Protein AF-A0A174FYQ7-F1 (afdb_monomer_lite)

Sequence (158 aa):
MSTAFKSSLTILFEAPFWIGLYERTDGGKYEVCKITFGSEPKDYEVYEFLLKNWHKLKFSPPIQAEVSIERKLNPKRMQREIQSQLQDKGVGTKAQQALKLQHEQCKLERKAKSQTHRRRADNTQGKFTCDYRFFFISIYDESLPRPMGKEKNRSWAG

InterPro domains:
  IPR016787 Uncharacterised conserved protein UCP021328 [PF11208] (9-124)

Radius of gyration: 43.64 Å; chains: 1; bounding box: 122×46×66 Å

Secondary structure (DSSP, 8-state):
-----EEEEEEEEETTEEEEEEEEEETTEEEEEEEEEES---HHHHHHHHHHHGGG--PPP-EE----------HHHHHHHHHHHHS---THHHHHHHHHHHHHHHHHHHHHHHHHHHHHHHHHHTTSSSSTTTSSSSS--S----------------

Structure (mmCIF, N/CA/C/O backbone):
data_AF-A0A174FYQ7-F1
#
_entry.id   AF-A0A174FYQ7-F1
#
loop_
_atom_site.group_PDB
_atom_site.id
_atom_site.type_symbol
_atom_site.label_atom_id
_atom_site.label_alt_id
_atom_site.label_comp_id
_atom_site.label_asym_id
_atom_site.label_entity_id
_atom_site.label_seq_id
_atom_site.pdbx_PDB_ins_code
_atom_site.Cartn_x
_atom_site.Cartn_y
_atom_site.Cartn_z
_atom_site.occupancy
_atom_site.B_iso_or_equiv
_atom_site.auth_seq_id
_atom_site.auth_comp_id
_atom_site.auth_asym_id
_atom_site.auth_atom_id
_atom_site.pdbx_PDB_model_num
ATOM 1 N N . MET A 1 1 ? 8.520 9.540 24.056 1.00 47.56 1 MET A N 1
ATOM 2 C CA . MET A 1 1 ? 8.519 9.319 22.595 1.00 47.56 1 MET A CA 1
ATOM 3 C C . MET A 1 1 ? 7.106 8.939 22.196 1.00 47.56 1 MET A C 1
ATOM 5 O O . MET A 1 1 ? 6.660 7.870 22.582 1.00 47.56 1 MET A O 1
ATOM 9 N N . SER A 1 2 ? 6.364 9.831 21.539 1.00 52.12 2 SER A N 1
ATOM 10 C CA . SER A 1 2 ? 5.016 9.526 21.052 1.00 52.12 2 SER A CA 1
ATOM 11 C C . SER A 1 2 ? 5.129 8.571 19.866 1.00 52.12 2 SER A C 1
ATOM 13 O O . SER A 1 2 ? 5.482 8.983 18.762 1.00 52.12 2 SER A O 1
ATOM 15 N N . THR A 1 3 ? 4.890 7.286 20.096 1.00 66.81 3 THR A N 1
ATOM 16 C CA . THR A 1 3 ? 4.728 6.307 19.022 1.00 66.81 3 THR A CA 1
ATOM 17 C C . THR A 1 3 ? 3.437 6.642 18.282 1.00 66.81 3 THR A C 1
ATOM 19 O O . THR A 1 3 ? 2.349 6.465 18.822 1.00 66.81 3 THR A O 1
ATOM 22 N N . ALA A 1 4 ? 3.551 7.212 17.083 1.00 78.19 4 ALA A N 1
ATOM 23 C CA . ALA A 1 4 ? 2.391 7.545 16.268 1.00 78.19 4 ALA A CA 1
ATOM 24 C C . ALA A 1 4 ? 1.739 6.255 15.751 1.00 78.19 4 ALA A C 1
ATOM 26 O O . ALA A 1 4 ? 2.406 5.437 15.118 1.00 78.19 4 ALA A O 1
ATOM 27 N N . PHE A 1 5 ? 0.444 6.089 16.016 1.00 83.94 5 PHE A N 1
ATOM 28 C CA . PHE A 1 5 ? -0.360 5.024 15.425 1.00 83.94 5 PHE A CA 1
ATOM 29 C C . PHE A 1 5 ? -0.563 5.313 13.933 1.00 83.94 5 PHE A C 1
ATOM 31 O O . PHE A 1 5 ? -1.019 6.400 13.567 1.00 83.94 5 PHE A O 1
ATOM 38 N N . LYS A 1 6 ? -0.233 4.351 13.068 1.00 88.44 6 LYS A N 1
ATOM 39 C CA . LYS A 1 6 ? -0.469 4.434 11.619 1.00 88.44 6 LYS A CA 1
ATOM 40 C C . LYS A 1 6 ? -1.341 3.261 11.193 1.00 88.44 6 LYS A C 1
ATOM 42 O O . LYS A 1 6 ? -1.067 2.130 11.576 1.00 88.44 6 LYS A O 1
ATOM 47 N N . SER A 1 7 ? -2.360 3.524 10.381 1.00 89.56 7 SER A N 1
ATOM 48 C CA . SER A 1 7 ? -3.149 2.482 9.720 1.00 89.56 7 SER A CA 1
ATOM 49 C C . SER A 1 7 ? -3.410 2.857 8.265 1.00 89.56 7 SER A C 1
ATOM 51 O O . SER A 1 7 ? -3.626 4.031 7.958 1.00 89.56 7 SER A O 1
ATOM 53 N N . SER A 1 8 ? -3.345 1.875 7.372 1.00 91.19 8 SER A N 1
ATOM 54 C CA . SER A 1 8 ? -3.638 2.025 5.946 1.00 91.19 8 SER A CA 1
ATOM 55 C C . SER A 1 8 ? -4.347 0.783 5.422 1.00 91.19 8 SER A C 1
ATOM 57 O O . SER A 1 8 ? -4.019 -0.337 5.800 1.00 91.19 8 SER A O 1
ATOM 59 N N . LEU A 1 9 ? -5.327 0.987 4.543 1.00 91.12 9 LEU A N 1
ATOM 60 C CA . LEU A 1 9 ? -5.960 -0.078 3.775 1.00 91.12 9 LEU A CA 1
ATOM 61 C C . LEU A 1 9 ? -5.636 0.140 2.303 1.00 91.12 9 LEU A C 1
ATOM 63 O O . LEU A 1 9 ? -5.995 1.172 1.740 1.00 91.12 9 LEU A O 1
ATOM 67 N N . THR A 1 10 ? -4.997 -0.844 1.687 1.00 91.81 10 THR A N 1
ATOM 68 C CA . THR A 1 10 ? -4.668 -0.828 0.264 1.00 91.81 10 THR A CA 1
ATOM 69 C C . THR A 1 10 ? -5.510 -1.874 -0.444 1.00 91.81 10 THR A C 1
ATOM 71 O O . THR A 1 10 ? -5.458 -3.050 -0.091 1.00 91.81 10 THR A O 1
ATOM 74 N N . ILE A 1 11 ? -6.282 -1.459 -1.446 1.00 91.12 11 ILE A N 1
ATOM 75 C CA . ILE A 1 11 ? -7.041 -2.381 -2.296 1.00 91.12 11 ILE A CA 1
ATOM 76 C C . ILE A 1 11 ? -6.246 -2.636 -3.565 1.00 91.12 11 ILE A C 1
ATOM 78 O O . ILE A 1 11 ? -5.823 -1.702 -4.245 1.00 91.12 11 ILE A O 1
ATOM 82 N N . LEU A 1 12 ? -6.013 -3.911 -3.853 1.00 91.94 12 LEU A N 1
ATOM 83 C CA . LEU A 1 12 ? -5.215 -4.346 -4.984 1.00 91.94 12 LEU A CA 1
ATOM 84 C C . LEU A 1 12 ? -5.836 -5.576 -5.647 1.00 91.94 12 LEU A C 1
ATOM 86 O O . LEU A 1 12 ? -6.504 -6.391 -5.008 1.00 91.94 12 LEU A O 1
ATOM 90 N N . PHE A 1 13 ? -5.641 -5.683 -6.956 1.00 91.12 13 PHE A N 1
ATOM 91 C CA . PHE A 1 13 ? -6.154 -6.791 -7.749 1.00 91.12 13 PHE A CA 1
ATOM 92 C C . PHE A 1 13 ? -5.095 -7.894 -7.841 1.00 91.12 13 PHE A C 1
ATOM 94 O O . PHE A 1 13 ? -4.021 -7.685 -8.404 1.00 91.12 13 PHE A O 1
ATOM 101 N N . GLU A 1 14 ? -5.398 -9.068 -7.287 1.00 88.88 14 GLU A N 1
ATOM 102 C CA . GLU A 1 14 ? -4.565 -10.270 -7.344 1.00 88.88 14 GLU A CA 1
ATOM 103 C C . GLU A 1 14 ? -5.375 -11.369 -8.045 1.00 88.88 14 GLU A C 1
ATOM 105 O O . GLU A 1 14 ? -6.238 -12.005 -7.439 1.00 88.88 14 GLU A O 1
ATOM 110 N N . ALA A 1 15 ? -5.139 -11.559 -9.348 1.00 87.00 15 ALA A N 1
ATOM 111 C CA . ALA A 1 15 ? -5.978 -12.408 -10.193 1.00 87.00 15 ALA A CA 1
ATOM 112 C C . ALA A 1 15 ? -6.229 -13.802 -9.566 1.00 87.00 15 ALA A C 1
ATOM 114 O O . ALA A 1 15 ? -5.267 -14.473 -9.184 1.00 87.00 15 ALA A O 1
ATOM 115 N N . PRO A 1 16 ? -7.495 -14.265 -9.483 1.00 90.06 16 PRO A N 1
ATOM 116 C CA . PRO A 1 16 ? -8.709 -13.704 -10.094 1.00 90.06 16 PRO A CA 1
ATOM 117 C C . PRO A 1 16 ? -9.529 -12.761 -9.187 1.00 90.06 16 PRO A C 1
ATOM 119 O O . PRO A 1 16 ? -10.658 -12.427 -9.540 1.00 90.06 16 PRO A O 1
ATOM 122 N N . PHE A 1 17 ? -9.015 -12.360 -8.022 1.00 92.31 17 PHE A N 1
ATOM 123 C CA . PHE A 1 17 ? -9.798 -11.690 -6.985 1.00 92.31 17 PHE A CA 1
ATOM 124 C C . PHE A 1 17 ? -9.265 -10.305 -6.616 1.00 92.31 17 PHE A C 1
ATOM 126 O O . PHE A 1 17 ? -8.077 -10.004 -6.708 1.00 92.31 17 PHE A O 1
ATOM 133 N N . TRP A 1 18 ? -10.152 -9.465 -6.097 1.00 93.69 18 TRP A N 1
ATOM 134 C CA . TRP A 1 18 ? -9.744 -8.260 -5.386 1.00 93.69 18 TRP A CA 1
ATOM 135 C C . TRP A 1 18 ? -9.408 -8.580 -3.937 1.00 93.69 18 TRP A C 1
ATOM 137 O O . TRP A 1 18 ? -10.159 -9.283 -3.252 1.00 93.69 18 TRP A O 1
ATOM 147 N N . ILE A 1 19 ? -8.280 -8.052 -3.470 1.00 91.19 19 ILE A N 1
ATOM 148 C CA . ILE A 1 19 ? -7.813 -8.222 -2.100 1.00 91.19 19 ILE A CA 1
ATOM 149 C C . ILE A 1 19 ? -7.574 -6.861 -1.438 1.00 91.19 19 ILE A C 1
ATOM 151 O O . ILE A 1 19 ? -7.112 -5.907 -2.059 1.00 91.19 19 ILE A O 1
ATOM 155 N N . GLY A 1 20 ? -7.917 -6.770 -0.156 1.00 91.94 20 GLY A N 1
ATOM 156 C CA . GLY A 1 20 ? -7.589 -5.647 0.712 1.00 91.94 20 GLY A CA 1
ATOM 157 C C . GLY A 1 20 ? -6.451 -6.025 1.644 1.00 91.94 20 GLY A C 1
ATOM 158 O O . GLY A 1 20 ? -6.551 -7.013 2.372 1.00 91.94 20 GLY A O 1
ATOM 159 N N . LEU A 1 21 ? -5.384 -5.238 1.638 1.00 91.12 21 LEU A N 1
ATOM 160 C CA . LEU A 1 21 ? -4.283 -5.347 2.579 1.00 91.12 21 LEU A CA 1
ATOM 161 C C . LEU A 1 21 ? -4.434 -4.253 3.631 1.00 91.12 21 LEU A C 1
ATOM 163 O O . LEU A 1 21 ? -4.301 -3.070 3.324 1.00 91.12 21 LEU A O 1
ATOM 167 N N . TYR A 1 22 ? -4.751 -4.649 4.859 1.00 90.94 22 TYR A N 1
ATOM 168 C CA . TYR A 1 22 ? -4.845 -3.728 5.982 1.00 90.94 22 TYR A CA 1
ATOM 169 C C . TYR A 1 22 ? -3.573 -3.800 6.814 1.00 90.94 22 TYR A C 1
ATOM 171 O O . TYR A 1 22 ? -3.248 -4.849 7.368 1.00 90.94 22 TYR A O 1
ATOM 179 N N . GLU A 1 23 ? -2.876 -2.680 6.914 1.00 89.81 23 GLU A N 1
ATOM 180 C CA . GLU A 1 23 ? -1.612 -2.537 7.619 1.00 89.81 23 GLU A CA 1
ATOM 181 C C . GLU A 1 23 ? -1.812 -1.617 8.817 1.00 89.81 23 GLU A C 1
ATOM 183 O O . GLU A 1 23 ? -2.402 -0.538 8.695 1.00 89.81 23 GLU A O 1
ATOM 188 N N . ARG A 1 24 ? -1.304 -2.015 9.984 1.00 88.44 24 ARG A N 1
ATOM 189 C CA . ARG A 1 24 ? -1.259 -1.146 11.160 1.00 88.44 24 ARG A CA 1
ATOM 190 C C . ARG A 1 24 ? 0.096 -1.204 11.842 1.00 88.44 24 ARG A C 1
ATOM 192 O O . ARG A 1 24 ? 0.712 -2.261 11.953 1.00 88.44 24 ARG A O 1
ATOM 199 N N . THR A 1 25 ? 0.542 -0.052 12.323 1.00 87.62 25 THR A N 1
ATOM 200 C CA . THR A 1 25 ? 1.738 0.087 13.146 1.00 87.62 25 THR A CA 1
ATOM 201 C C . THR A 1 25 ? 1.356 0.740 14.461 1.00 87.62 25 THR A C 1
ATOM 203 O O . THR A 1 25 ? 0.906 1.887 14.476 1.00 87.62 25 THR A O 1
ATOM 206 N N . ASP A 1 26 ? 1.561 0.014 15.556 1.00 83.69 26 ASP A N 1
ATOM 207 C CA . ASP A 1 26 ? 1.341 0.500 16.916 1.00 83.69 26 ASP A CA 1
ATOM 208 C C . ASP A 1 26 ? 2.569 0.208 17.782 1.00 83.69 26 ASP A C 1
ATOM 210 O O . ASP A 1 26 ? 3.056 -0.921 17.833 1.00 83.69 26 ASP A O 1
ATOM 214 N N . GLY A 1 27 ? 3.121 1.232 18.433 1.00 78.12 27 GLY A N 1
ATOM 215 C CA . GLY A 1 27 ? 4.248 1.058 19.357 1.00 78.12 27 GLY A CA 1
ATOM 216 C C . GLY A 1 27 ? 5.502 0.387 18.768 1.00 78.12 27 GLY A C 1
ATOM 217 O O . GLY A 1 27 ? 6.251 -0.239 19.512 1.00 78.12 27 GLY A O 1
ATOM 218 N N . GLY A 1 28 ? 5.722 0.461 17.448 1.00 77.56 28 GLY A N 1
ATOM 219 C CA . GLY A 1 28 ? 6.822 -0.235 16.756 1.00 77.56 28 GLY A CA 1
ATOM 220 C C . GLY A 1 28 ? 6.523 -1.689 16.361 1.00 77.56 28 GLY A C 1
ATOM 221 O O . GLY A 1 28 ? 7.393 -2.367 15.816 1.00 77.56 28 GLY A O 1
ATOM 222 N N . LYS A 1 29 ? 5.299 -2.169 16.596 1.00 82.81 29 LYS A N 1
ATOM 223 C CA . LYS A 1 29 ? 4.792 -3.453 16.105 1.00 82.81 29 LYS A CA 1
ATOM 224 C C . LYS A 1 29 ? 4.021 -3.222 14.813 1.00 82.81 29 LYS A C 1
ATOM 226 O O . LYS A 1 29 ? 3.117 -2.391 14.783 1.00 82.81 29 LYS A O 1
ATOM 231 N N . TYR A 1 30 ? 4.380 -3.946 13.764 1.00 85.88 30 TYR A N 1
ATOM 232 C CA . TYR A 1 30 ? 3.674 -3.971 12.491 1.00 85.88 30 TYR A CA 1
ATOM 233 C C . TYR A 1 30 ? 2.834 -5.241 12.399 1.00 85.88 30 TYR A C 1
ATOM 235 O O . TYR A 1 30 ? 3.334 -6.350 12.600 1.00 85.88 30 TYR A O 1
ATOM 243 N N . GLU A 1 31 ? 1.554 -5.065 12.100 1.00 88.31 31 GLU A N 1
ATOM 244 C CA . GLU A 1 31 ? 0.590 -6.145 11.934 1.00 88.31 31 GLU A CA 1
ATOM 245 C C . GLU A 1 31 ? -0.169 -5.933 10.629 1.00 88.31 31 GLU A C 1
ATOM 247 O O . GLU A 1 31 ? -0.589 -4.817 10.310 1.00 88.31 31 GLU A O 1
ATOM 252 N N . VAL A 1 32 ? -0.366 -7.020 9.885 1.00 88.81 32 VAL A N 1
ATOM 253 C CA . VAL A 1 32 ? -1.045 -6.987 8.591 1.00 88.81 32 VAL A CA 1
ATOM 254 C C . VAL A 1 32 ? -2.179 -8.006 8.541 1.00 88.81 32 VAL A C 1
ATOM 256 O O . VAL A 1 32 ? -2.096 -9.085 9.133 1.00 88.81 32 VAL A O 1
ATOM 259 N N . CYS A 1 33 ? -3.256 -7.662 7.839 1.00 89.38 33 CYS A N 1
ATOM 260 C CA . CYS A 1 33 ? -4.378 -8.549 7.563 1.00 89.38 33 CYS A CA 1
ATOM 261 C C . CYS A 1 33 ? -4.709 -8.547 6.066 1.00 89.38 33 CYS A C 1
ATOM 263 O O . CYS A 1 33 ? -4.839 -7.486 5.452 1.00 89.38 33 CYS A O 1
ATOM 265 N N . LYS A 1 34 ? -4.870 -9.745 5.491 1.00 89.50 34 LYS A N 1
ATOM 266 C CA . LYS A 1 34 ? -5.355 -9.944 4.120 1.00 89.50 34 LYS A CA 1
ATOM 267 C C . LYS A 1 34 ? -6.858 -10.207 4.143 1.00 89.50 34 LYS A C 1
ATOM 269 O O . LYS A 1 34 ? -7.322 -11.139 4.797 1.00 89.50 34 LYS A O 1
ATOM 274 N N . ILE A 1 35 ? -7.597 -9.424 3.369 1.00 89.44 35 ILE A N 1
ATOM 275 C CA . ILE A 1 35 ? -9.032 -9.565 3.128 1.00 89.44 35 ILE A CA 1
ATOM 276 C C . ILE A 1 35 ? -9.219 -9.918 1.654 1.00 89.44 35 ILE A C 1
ATOM 278 O O . ILE A 1 35 ? -8.586 -9.316 0.796 1.00 89.44 35 ILE A O 1
ATOM 282 N N . THR A 1 36 ? -10.068 -10.895 1.344 1.00 89.56 36 THR A N 1
ATOM 283 C CA . THR A 1 36 ? -10.392 -11.264 -0.046 1.00 89.56 36 THR A CA 1
ATOM 284 C C . THR A 1 36 ? -11.838 -10.872 -0.327 1.00 89.56 36 THR A C 1
ATOM 286 O O . THR A 1 36 ? -12.735 -11.362 0.353 1.00 8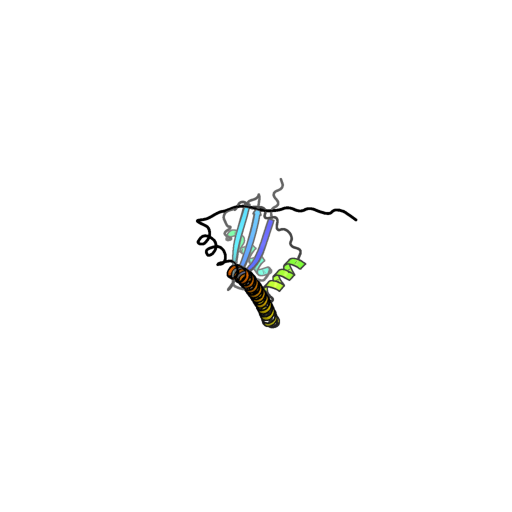9.56 36 THR A O 1
ATOM 289 N N . PHE A 1 37 ? -12.055 -9.980 -1.296 1.00 87.19 37 PHE A N 1
ATOM 290 C CA . PHE A 1 37 ? -13.374 -9.462 -1.685 1.00 87.19 37 PHE A CA 1
ATOM 291 C C . PHE A 1 37 ? -13.961 -10.182 -2.904 1.00 87.19 37 PHE A C 1
ATOM 293 O O . PHE A 1 37 ? -15.176 -10.230 -3.076 1.00 87.19 37 PHE A O 1
ATOM 300 N N . GLY A 1 38 ? -13.112 -10.789 -3.737 1.00 87.75 38 GLY A N 1
ATOM 301 C CA . GLY A 1 38 ? -13.542 -11.485 -4.946 1.00 87.75 38 GLY A CA 1
ATOM 302 C C . GLY A 1 38 ? -13.781 -10.518 -6.103 1.00 87.75 38 GLY A C 1
ATOM 303 O O . GLY A 1 38 ? -12.932 -10.400 -6.982 1.00 87.75 38 GLY A O 1
ATOM 304 N N . SER A 1 39 ? -14.910 -9.813 -6.083 1.00 86.56 39 SER A N 1
ATOM 305 C CA . SER A 1 39 ? -15.260 -8.747 -7.036 1.00 86.56 39 SER A CA 1
ATOM 306 C C . SER A 1 39 ? -14.636 -7.410 -6.633 1.00 86.56 39 SER A C 1
ATOM 308 O O . SER A 1 39 ? -14.224 -7.264 -5.486 1.00 86.56 39 SER A O 1
ATOM 310 N N . GLU A 1 40 ? -14.575 -6.442 -7.553 1.00 91.56 40 GLU A N 1
ATOM 311 C CA . GLU A 1 40 ? -14.096 -5.085 -7.248 1.00 91.56 40 GLU A CA 1
ATOM 312 C C . GLU A 1 40 ? -15.006 -4.448 -6.192 1.00 91.56 40 GLU A C 1
ATOM 314 O O . GLU A 1 40 ? -16.176 -4.187 -6.494 1.00 91.56 40 GLU A O 1
ATOM 319 N N . PRO A 1 41 ? -14.523 -4.255 -4.950 1.00 91.06 41 PRO A N 1
ATOM 320 C CA . PRO A 1 41 ? -15.370 -3.770 -3.879 1.00 91.06 41 PRO A CA 1
ATOM 321 C C . PRO A 1 41 ? -15.516 -2.256 -4.006 1.00 91.06 41 PRO A C 1
ATOM 323 O O . PRO A 1 41 ? -14.546 -1.543 -4.268 1.00 91.06 41 PRO A O 1
ATOM 326 N N . LYS A 1 42 ? -16.721 -1.741 -3.774 1.00 91.19 42 LYS A N 1
ATOM 327 C CA . LYS A 1 42 ? -16.913 -0.287 -3.678 1.00 91.19 42 LYS A CA 1
ATOM 328 C C . LYS A 1 42 ? -16.575 0.204 -2.275 1.00 91.19 42 LYS A C 1
ATOM 330 O O . LYS A 1 42 ? -16.733 -0.534 -1.306 1.00 91.19 42 LYS A O 1
ATOM 335 N N . ASP A 1 43 ? -16.205 1.475 -2.141 1.00 87.69 43 ASP A N 1
ATOM 336 C CA . ASP A 1 43 ? -15.793 2.066 -0.857 1.00 87.69 43 ASP A CA 1
ATOM 337 C C . ASP A 1 43 ? -16.789 1.820 0.291 1.00 87.69 43 ASP A C 1
ATOM 339 O O . ASP A 1 43 ? -16.385 1.535 1.421 1.00 87.69 43 ASP A O 1
ATOM 343 N N . TYR A 1 44 ? -18.097 1.863 0.012 1.00 90.62 44 TYR A N 1
ATOM 344 C CA . TYR A 1 44 ? -19.121 1.586 1.024 1.00 90.62 44 TYR A CA 1
ATOM 345 C C . TYR A 1 44 ? -19.138 0.113 1.465 1.00 90.62 44 TYR A C 1
ATOM 347 O O . TYR A 1 44 ? -19.327 -0.172 2.645 1.00 90.62 44 TYR A O 1
ATOM 355 N N . GLU A 1 45 ? -18.894 -0.826 0.548 1.00 88.19 45 GLU A N 1
ATOM 356 C CA . GLU A 1 45 ? -18.853 -2.266 0.840 1.00 88.19 45 GLU A CA 1
ATOM 357 C C . GLU A 1 45 ? -17.637 -2.597 1.693 1.00 88.19 45 GLU A C 1
ATOM 359 O O . GLU A 1 45 ? -17.732 -3.372 2.642 1.00 88.19 45 GLU A O 1
ATOM 364 N N . VAL A 1 46 ? -16.507 -1.957 1.391 1.00 89.38 46 VAL A N 1
ATOM 365 C CA . VAL A 1 46 ? -15.274 -2.070 2.170 1.00 89.38 46 VAL A CA 1
ATOM 366 C C . VAL A 1 46 ? -15.511 -1.595 3.600 1.00 89.38 46 VAL A C 1
ATOM 368 O O . VAL A 1 46 ? -15.176 -2.304 4.552 1.00 89.38 46 VAL A O 1
ATOM 371 N N . TYR A 1 47 ? -16.120 -0.419 3.766 1.00 89.50 47 TYR A N 1
ATOM 372 C CA . TYR A 1 47 ? -16.407 0.138 5.085 1.00 89.50 47 TYR A CA 1
ATOM 373 C C . TYR A 1 47 ? -17.365 -0.751 5.890 1.00 89.50 47 TYR A C 1
ATOM 375 O O . TYR A 1 47 ? -17.076 -1.105 7.036 1.00 89.50 47 TYR A O 1
ATOM 383 N N . GLU A 1 48 ? -18.472 -1.185 5.283 1.00 90.44 48 GLU A N 1
ATOM 384 C CA . GLU A 1 48 ? -19.410 -2.104 5.928 1.00 90.44 48 GLU A CA 1
ATOM 385 C C . GLU A 1 48 ? -18.764 -3.439 6.298 1.00 90.44 48 GLU A C 1
ATOM 387 O O . GLU A 1 48 ? -19.020 -3.980 7.379 1.00 90.44 48 GLU A O 1
ATOM 392 N N . PHE A 1 49 ? -17.927 -3.979 5.411 1.00 89.44 49 PHE A N 1
ATOM 393 C CA . PHE A 1 49 ? -17.222 -5.226 5.649 1.00 89.44 49 PHE A CA 1
ATOM 394 C C . PHE A 1 49 ? -16.318 -5.115 6.875 1.00 89.44 49 PHE A C 1
ATOM 396 O O . PHE A 1 49 ? -16.340 -6.012 7.721 1.00 89.44 49 PHE A O 1
ATOM 403 N N . LEU A 1 50 ? -15.566 -4.018 6.996 1.00 88.50 50 LEU A N 1
ATOM 404 C CA . LEU A 1 50 ? -14.701 -3.765 8.145 1.00 88.50 50 LEU A CA 1
ATOM 405 C C . LEU A 1 50 ? -15.507 -3.674 9.439 1.00 88.50 50 LEU A C 1
ATOM 407 O O . LEU A 1 50 ? -15.156 -4.350 10.402 1.00 88.50 50 LEU A O 1
ATOM 411 N N . LEU A 1 51 ? -16.611 -2.921 9.455 1.00 88.88 51 LEU A N 1
ATOM 412 C CA . LEU A 1 51 ? -17.467 -2.802 10.640 1.00 88.88 51 LEU A CA 1
ATOM 413 C C . LEU A 1 51 ? -18.037 -4.157 11.083 1.00 88.88 51 LEU A C 1
ATOM 415 O O . LEU A 1 51 ? -18.000 -4.498 12.265 1.00 88.88 51 LEU A O 1
ATOM 419 N N . LYS A 1 52 ? -18.544 -4.949 10.134 1.00 90.44 52 LYS A N 1
ATOM 420 C CA . LYS A 1 52 ? -19.196 -6.236 10.418 1.00 90.44 52 LYS A CA 1
ATOM 421 C C . LYS A 1 52 ? -18.201 -7.337 10.779 1.00 90.44 52 LYS A C 1
ATOM 423 O O . LYS A 1 52 ? -18.531 -8.206 11.581 1.00 90.44 52 LYS A O 1
ATOM 428 N N . ASN A 1 53 ? -17.003 -7.333 10.194 1.00 86.94 53 ASN A N 1
ATOM 429 C CA . ASN A 1 53 ? -16.055 -8.447 10.294 1.00 86.94 53 ASN A CA 1
ATOM 430 C C . ASN A 1 53 ? -14.791 -8.125 11.094 1.00 86.94 53 ASN A C 1
ATOM 432 O O . ASN A 1 53 ? -13.925 -8.992 11.185 1.00 86.94 53 ASN A O 1
ATOM 436 N N . TRP A 1 54 ? -14.694 -6.947 11.721 1.00 84.69 54 TRP A N 1
ATOM 437 C CA . TRP A 1 54 ? -13.515 -6.515 12.485 1.00 84.69 54 TRP A CA 1
ATOM 438 C C . TRP A 1 54 ? -12.978 -7.584 13.445 1.00 84.69 54 TRP A C 1
ATOM 440 O O . TRP A 1 54 ? -11.791 -7.891 13.461 1.00 84.69 54 TRP A O 1
ATOM 450 N N . HIS A 1 55 ? -13.876 -8.213 14.202 1.00 81.8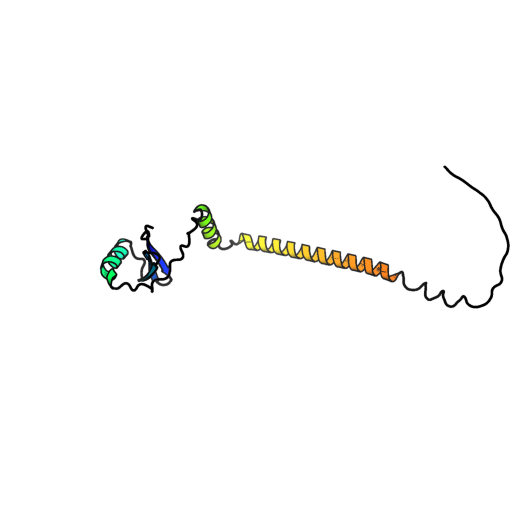8 55 HIS A N 1
ATOM 451 C CA . HIS A 1 55 ? -13.555 -9.234 15.200 1.00 81.88 55 HIS A CA 1
ATOM 452 C C . HIS A 1 55 ? -13.103 -10.580 14.603 1.00 81.88 55 HIS A C 1
ATOM 454 O O . HIS A 1 55 ? -12.588 -11.428 15.326 1.00 81.88 55 HIS A O 1
ATOM 460 N N . LYS A 1 56 ? -13.304 -10.799 13.298 1.00 85.69 56 LYS A N 1
ATOM 461 C CA . LYS A 1 56 ? -12.905 -12.020 12.577 1.00 85.69 56 LYS A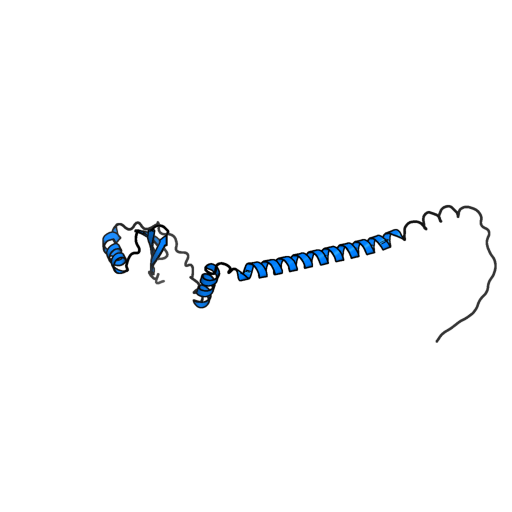 CA 1
ATOM 462 C C . LYS A 1 56 ? -11.586 -11.856 11.823 1.00 85.69 56 LYS A C 1
ATOM 464 O O . LYS A 1 56 ? -11.051 -12.850 11.331 1.00 85.69 56 LYS A O 1
ATOM 469 N N . LEU A 1 57 ? -11.076 -10.627 11.703 1.00 83.69 57 LEU A N 1
ATOM 470 C CA . LEU A 1 57 ? -9.836 -10.346 10.990 1.00 83.69 57 LEU A CA 1
ATOM 471 C C . LEU A 1 57 ? -8.657 -10.976 11.733 1.00 83.69 57 LEU A C 1
ATOM 473 O O . LEU A 1 57 ? -8.360 -10.641 12.880 1.00 83.69 57 LEU A O 1
ATOM 477 N N . LYS A 1 58 ? -7.982 -11.913 11.064 1.00 81.44 58 LYS A N 1
ATOM 478 C CA . LYS A 1 58 ? -6.767 -12.541 11.579 1.00 81.44 58 LYS A CA 1
ATOM 479 C C . LYS A 1 58 ? -5.576 -11.679 11.194 1.00 81.44 58 LYS A C 1
ATOM 481 O O . LYS A 1 58 ? -5.240 -11.576 10.015 1.00 81.44 58 LYS A O 1
ATOM 486 N N . PHE A 1 59 ? -4.965 -11.062 12.194 1.00 84.38 59 PHE A N 1
ATOM 487 C CA . PHE A 1 59 ? -3.726 -10.316 12.032 1.00 84.38 59 PHE A CA 1
ATOM 488 C C . PHE A 1 59 ? -2.529 -11.264 12.060 1.00 84.38 59 PHE A C 1
ATOM 490 O O . PHE A 1 59 ? -2.545 -12.287 12.751 1.00 84.38 59 PHE A O 1
ATOM 497 N N . SER A 1 60 ? -1.496 -10.923 11.296 1.00 80.94 60 SER A N 1
ATOM 498 C CA . SER A 1 60 ? -0.198 -11.580 11.396 1.00 80.94 60 SER A CA 1
ATOM 499 C C . SER A 1 60 ? 0.410 -11.370 12.788 1.00 80.94 60 SER A C 1
ATOM 501 O O . SER A 1 60 ? 0.098 -10.372 13.444 1.00 80.94 60 SER A O 1
ATOM 503 N N . PRO A 1 61 ? 1.330 -12.249 13.227 1.00 80.19 61 PRO A N 1
ATOM 504 C CA . PRO A 1 61 ? 2.151 -11.974 14.397 1.00 80.19 61 PRO A CA 1
ATOM 505 C C . PRO A 1 61 ? 2.812 -10.592 14.279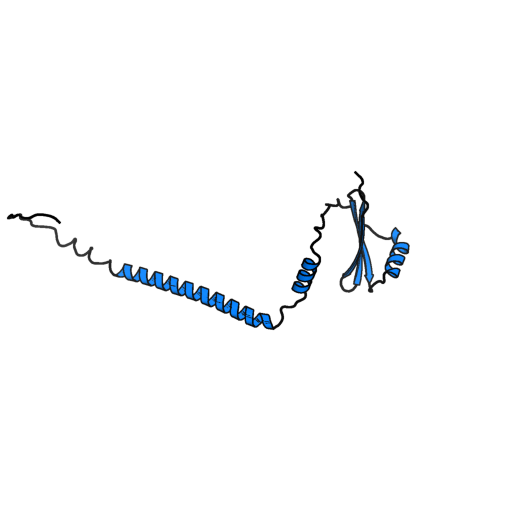 1.00 80.19 61 PRO A C 1
ATOM 507 O O . PRO A 1 61 ? 3.208 -10.216 13.171 1.00 80.19 61 PRO A O 1
ATOM 510 N N . PRO A 1 62 ? 2.930 -9.838 15.384 1.00 76.25 62 PRO A N 1
ATOM 511 C CA . PRO A 1 62 ? 3.540 -8.518 15.366 1.00 76.25 62 PRO A CA 1
ATOM 512 C C . PRO A 1 62 ? 5.018 -8.633 14.987 1.00 76.25 62 PRO A C 1
ATOM 514 O O . PRO A 1 62 ? 5.816 -9.219 15.720 1.00 76.25 62 PRO A O 1
ATOM 517 N N . ILE A 1 63 ? 5.378 -8.065 13.840 1.00 77.56 63 ILE A N 1
ATOM 518 C CA . ILE A 1 63 ? 6.760 -7.970 13.364 1.00 77.56 63 ILE A CA 1
ATOM 519 C C . ILE A 1 63 ? 7.332 -6.641 13.871 1.00 77.56 63 ILE A C 1
ATOM 521 O O . ILE A 1 63 ? 6.611 -5.643 13.937 1.00 77.56 63 ILE A O 1
ATOM 525 N N . GLN A 1 64 ? 8.611 -6.600 14.259 1.00 66.62 64 GLN A N 1
ATOM 526 C CA . GLN A 1 64 ? 9.265 -5.320 14.553 1.00 66.62 64 GLN A CA 1
ATOM 527 C C . GLN A 1 64 ? 9.281 -4.478 13.277 1.00 66.62 64 GLN A C 1
ATOM 529 O O . GLN A 1 64 ? 9.858 -4.877 12.267 1.00 66.62 64 GLN A O 1
ATOM 534 N N . ALA A 1 65 ? 8.596 -3.338 13.316 1.00 60.75 65 ALA A N 1
ATOM 535 C CA . ALA A 1 65 ? 8.492 -2.442 12.182 1.00 60.75 65 ALA A CA 1
ATOM 536 C C . ALA A 1 65 ? 9.843 -1.742 11.990 1.00 60.75 65 ALA A C 1
ATOM 538 O O . ALA A 1 65 ? 10.118 -0.723 12.628 1.00 60.75 65 ALA A O 1
ATOM 539 N N . GLU A 1 66 ? 10.703 -2.276 11.122 1.00 54.09 66 GLU A N 1
ATOM 540 C CA . GLU A 1 66 ? 11.773 -1.466 10.553 1.00 54.09 66 GLU A CA 1
ATOM 541 C C . GLU A 1 66 ? 11.086 -0.326 9.811 1.00 54.09 66 GLU A C 1
ATOM 543 O O . GLU A 1 66 ? 10.357 -0.543 8.844 1.00 54.09 66 GLU A O 1
ATOM 548 N N . VAL A 1 67 ? 11.239 0.890 10.332 1.00 51.06 67 VAL A N 1
ATOM 549 C CA . VAL A 1 67 ? 10.693 2.108 9.743 1.00 51.06 67 VAL A CA 1
ATOM 550 C C . VAL A 1 67 ? 11.392 2.300 8.402 1.00 51.06 67 VAL A C 1
ATOM 552 O O . VAL A 1 67 ? 12.379 3.028 8.292 1.00 51.06 67 VAL A O 1
ATOM 555 N N . SER A 1 68 ? 10.914 1.617 7.363 1.00 49.44 68 SER A N 1
ATOM 556 C CA . SER A 1 68 ? 11.301 1.896 5.997 1.00 49.44 68 SER A CA 1
ATOM 557 C C . SER A 1 68 ? 10.742 3.275 5.710 1.00 49.44 68 SER A C 1
ATOM 559 O O . SER A 1 68 ? 9.554 3.451 5.441 1.00 49.44 68 SER A O 1
ATOM 561 N N . ILE A 1 69 ? 11.599 4.281 5.865 1.00 45.59 69 ILE A N 1
ATOM 562 C CA . ILE A 1 69 ? 11.346 5.634 5.405 1.00 45.59 69 ILE A CA 1
ATOM 563 C C . ILE A 1 69 ? 11.086 5.486 3.909 1.00 45.59 69 ILE A C 1
ATOM 565 O O . ILE A 1 69 ? 12.026 5.366 3.120 1.00 45.59 69 ILE A O 1
ATOM 569 N N . GLU A 1 70 ? 9.812 5.426 3.525 1.00 54.78 70 GLU A N 1
ATOM 570 C CA . GLU A 1 70 ? 9.389 5.527 2.140 1.00 54.78 70 GLU A CA 1
ATOM 571 C C . GLU A 1 70 ? 9.915 6.869 1.649 1.00 54.78 70 GLU A C 1
ATOM 573 O O . GLU A 1 70 ? 9.360 7.938 1.920 1.00 54.78 70 GLU A O 1
ATOM 578 N N . ARG A 1 71 ? 11.073 6.835 0.988 1.00 53.88 71 ARG A N 1
ATOM 579 C CA . ARG A 1 71 ? 11.623 8.008 0.327 1.00 53.88 71 ARG A CA 1
ATOM 580 C C . ARG A 1 71 ? 10.564 8.401 -0.690 1.00 53.88 71 ARG A C 1
ATOM 582 O O . ARG A 1 71 ? 10.389 7.681 -1.667 1.00 53.88 71 ARG A O 1
ATOM 589 N N . LYS A 1 72 ? 9.842 9.499 -0.442 1.00 55.50 72 LYS A N 1
ATOM 590 C CA . LYS A 1 72 ? 8.860 10.063 -1.376 1.00 55.50 72 LYS A CA 1
ATOM 591 C C . LYS A 1 72 ? 9.540 10.252 -2.731 1.00 55.50 72 LYS A C 1
ATOM 593 O O . LYS A 1 72 ? 10.243 11.236 -2.957 1.00 55.50 72 LYS A O 1
ATOM 598 N N . LEU A 1 73 ? 9.372 9.284 -3.626 1.00 60.47 73 LEU A N 1
ATOM 599 C CA . LEU A 1 73 ? 9.825 9.403 -4.999 1.00 60.47 73 LEU A CA 1
ATOM 600 C C . LEU A 1 73 ? 8.952 10.465 -5.663 1.00 60.47 73 LEU A C 1
ATOM 602 O O . LEU A 1 73 ? 7.737 10.494 -5.481 1.00 60.47 73 LEU A O 1
ATOM 606 N N . ASN A 1 74 ? 9.582 11.375 -6.406 1.00 79.75 74 ASN A N 1
ATOM 607 C CA . ASN A 1 74 ? 8.863 12.431 -7.107 1.00 79.75 74 ASN A CA 1
ATOM 608 C C . ASN A 1 74 ? 7.793 11.788 -8.020 1.00 79.75 74 ASN A C 1
ATOM 610 O O . ASN A 1 74 ? 8.156 10.919 -8.820 1.00 79.75 74 ASN A O 1
ATOM 614 N N . PRO A 1 75 ? 6.514 12.201 -7.951 1.00 77.25 75 PRO A N 1
ATOM 615 C CA . PRO A 1 75 ? 5.424 11.583 -8.714 1.00 77.25 75 PRO A CA 1
ATOM 616 C C . PRO A 1 75 ? 5.690 11.568 -10.227 1.00 77.25 75 PRO A C 1
ATOM 618 O O . PRO A 1 75 ? 5.337 10.612 -10.913 1.00 77.25 75 PRO A O 1
ATOM 621 N N . LYS A 1 76 ? 6.433 12.556 -10.745 1.00 81.25 76 LYS A N 1
ATOM 622 C CA . LYS A 1 76 ? 6.882 12.588 -12.145 1.00 81.25 76 LYS A CA 1
ATOM 623 C C . LYS A 1 76 ? 7.848 11.449 -12.485 1.00 81.25 76 LYS A C 1
ATOM 625 O O . LYS A 1 76 ? 7.851 10.951 -13.607 1.00 81.25 76 LYS A O 1
ATOM 630 N N . ARG A 1 77 ? 8.704 11.057 -11.538 1.00 79.12 77 ARG A N 1
ATOM 631 C CA . ARG A 1 77 ? 9.653 9.949 -11.706 1.00 79.12 77 ARG A CA 1
ATOM 632 C C . ARG A 1 77 ? 8.924 8.606 -11.677 1.00 79.12 77 ARG A C 1
ATOM 634 O O . ARG A 1 77 ? 9.176 7.793 -12.555 1.00 79.12 77 ARG A O 1
ATOM 641 N N . MET A 1 78 ? 7.970 8.444 -10.760 1.00 78.88 78 MET A N 1
ATOM 642 C CA . MET A 1 78 ? 7.118 7.253 -10.666 1.00 78.88 78 MET A CA 1
ATOM 643 C C . MET A 1 78 ? 6.289 7.037 -11.944 1.00 78.88 78 MET A C 1
ATOM 645 O O . MET A 1 78 ? 6.302 5.950 -12.510 1.00 78.88 78 MET A O 1
ATOM 649 N N . GLN A 1 79 ? 5.647 8.089 -12.469 1.00 79.62 79 GLN A N 1
ATOM 650 C CA . GLN A 1 79 ? 4.878 8.007 -13.719 1.00 79.62 79 GLN A CA 1
ATOM 651 C C . GLN A 1 79 ? 5.738 7.607 -14.926 1.00 79.62 79 GLN A C 1
ATOM 653 O O . GLN A 1 79 ? 5.301 6.808 -15.747 1.00 79.62 79 GLN A O 1
ATOM 658 N N . ARG A 1 80 ? 6.971 8.126 -15.028 1.00 79.62 80 ARG A N 1
ATOM 659 C CA . ARG A 1 80 ? 7.913 7.743 -16.096 1.00 79.62 80 ARG A CA 1
ATOM 660 C C . ARG A 1 80 ? 8.308 6.273 -16.021 1.00 79.62 80 ARG A C 1
ATOM 662 O O . ARG A 1 80 ? 8.478 5.644 -17.058 1.00 79.62 80 ARG A O 1
ATOM 669 N N . GLU A 1 81 ? 8.472 5.743 -14.817 1.00 78.62 81 GLU A N 1
ATOM 670 C CA . GLU A 1 81 ? 8.869 4.353 -14.596 1.00 78.62 81 GLU A CA 1
ATOM 671 C C . GLU A 1 81 ? 7.725 3.395 -14.942 1.00 78.62 81 GLU A C 1
ATOM 673 O O . GLU A 1 81 ? 7.933 2.460 -15.709 1.00 78.62 81 GLU A O 1
ATOM 678 N N . ILE A 1 82 ? 6.497 3.715 -14.519 1.00 78.38 82 ILE A N 1
ATOM 679 C CA . ILE A 1 82 ? 5.280 2.989 -14.914 1.00 78.38 82 ILE A CA 1
ATOM 680 C C . ILE A 1 82 ? 5.095 3.031 -16.437 1.00 78.38 82 ILE A C 1
ATOM 682 O O . ILE A 1 82 ? 4.903 1.995 -17.064 1.00 78.38 82 ILE A O 1
ATOM 686 N N . GLN A 1 83 ? 5.216 4.205 -17.067 1.00 76.31 83 GLN A N 1
ATOM 687 C CA . GLN A 1 83 ? 5.124 4.332 -18.527 1.00 76.31 83 GLN A CA 1
ATOM 688 C C . GLN A 1 83 ? 6.233 3.564 -19.252 1.00 76.31 83 GLN A C 1
ATOM 690 O O . GLN A 1 83 ? 5.972 2.965 -20.286 1.00 76.31 83 GLN A O 1
ATOM 695 N N . SER A 1 84 ? 7.457 3.549 -18.721 1.00 72.69 84 SER A N 1
ATOM 696 C CA . SER A 1 84 ? 8.563 2.775 -19.293 1.00 72.69 84 SER A CA 1
ATOM 697 C C . SER A 1 84 ? 8.361 1.266 -19.168 1.00 72.69 84 SER A C 1
ATOM 699 O O . SER A 1 84 ? 8.913 0.529 -19.980 1.00 72.69 84 SER A O 1
ATOM 701 N N . GLN A 1 85 ? 7.639 0.808 -18.143 1.00 71.25 85 GLN A N 1
ATOM 702 C CA . GLN A 1 85 ? 7.307 -0.603 -17.950 1.00 71.25 85 GLN A CA 1
ATOM 703 C C . GLN A 1 85 ? 6.105 -1.025 -18.805 1.00 71.25 85 GLN A C 1
ATOM 705 O O . GLN A 1 85 ? 6.107 -2.128 -19.337 1.00 71.25 85 GLN A O 1
ATOM 710 N N . LEU A 1 86 ? 5.109 -0.144 -18.963 1.00 66.69 86 LEU A N 1
ATOM 711 C CA . LEU A 1 86 ? 3.896 -0.391 -19.752 1.00 66.69 86 LEU A CA 1
ATOM 712 C C . LEU A 1 86 ? 4.076 -0.153 -21.254 1.00 66.69 86 LEU A C 1
ATOM 714 O O . LEU A 1 86 ? 3.326 -0.713 -22.050 1.00 66.69 86 LEU A O 1
ATOM 718 N N . GLN A 1 87 ? 5.035 0.681 -21.668 1.00 67.00 87 GLN A N 1
ATOM 719 C CA . GLN A 1 87 ? 5.407 0.764 -23.073 1.00 67.00 87 GLN A CA 1
ATOM 720 C C . GLN A 1 87 ? 6.163 -0.501 -23.462 1.00 67.00 87 GLN A C 1
ATOM 722 O O . GLN A 1 87 ? 7.395 -0.565 -23.424 1.00 67.00 87 GLN A O 1
ATOM 727 N N . ASP A 1 88 ? 5.397 -1.492 -23.910 1.00 58.03 88 ASP A N 1
ATOM 728 C CA . ASP A 1 88 ? 5.895 -2.502 -24.822 1.00 58.03 88 ASP A CA 1
ATOM 729 C C . ASP A 1 88 ? 6.703 -1.805 -25.911 1.00 58.03 88 ASP A C 1
ATOM 731 O O . ASP A 1 88 ? 6.231 -0.885 -26.582 1.00 58.03 88 ASP A O 1
ATOM 735 N N . LYS A 1 89 ? 7.964 -2.224 -26.031 1.00 58.28 89 LYS A N 1
ATOM 736 C CA . LYS A 1 89 ? 8.952 -1.717 -26.984 1.00 58.28 89 LYS A CA 1
ATOM 737 C C . LYS A 1 89 ? 8.329 -1.700 -28.383 1.00 58.28 89 LYS A C 1
ATOM 739 O O . LYS A 1 89 ? 8.319 -2.716 -29.079 1.00 58.28 89 LYS A O 1
ATOM 744 N N . GLY A 1 90 ? 7.787 -0.547 -28.775 1.00 53.62 90 GLY A N 1
ATOM 745 C CA . GLY A 1 90 ? 7.065 -0.382 -30.028 1.00 53.62 90 GLY A CA 1
ATOM 746 C C . GLY A 1 90 ? 7.919 -0.802 -31.223 1.00 53.62 90 GLY A C 1
ATOM 747 O O . GLY A 1 90 ? 9.147 -0.674 -31.208 1.00 53.62 90 GLY A O 1
ATOM 748 N N . VAL A 1 91 ? 7.253 -1.291 -32.271 1.00 57.03 91 VAL A N 1
ATOM 749 C CA . VAL A 1 91 ? 7.816 -1.890 -33.499 1.00 57.03 91 VAL A CA 1
ATOM 750 C C . VAL A 1 91 ? 8.997 -1.100 -34.099 1.00 57.03 91 VAL A C 1
ATOM 752 O O . VAL A 1 91 ? 9.928 -1.703 -34.632 1.00 57.03 91 VAL A O 1
ATOM 755 N N . GLY A 1 92 ? 9.037 0.226 -33.929 1.00 57.62 92 GLY A N 1
ATOM 756 C CA . GLY A 1 92 ? 10.129 1.095 -34.393 1.00 57.62 92 GLY A CA 1
ATOM 757 C C . GLY A 1 92 ? 11.496 0.884 -33.721 1.00 57.62 92 GLY A C 1
ATOM 758 O O . GLY A 1 92 ? 12.509 1.344 -34.245 1.00 57.62 92 GLY A O 1
ATOM 759 N N . THR A 1 93 ? 11.569 0.160 -32.600 1.00 65.44 93 THR A N 1
ATOM 760 C CA . THR A 1 93 ? 12.836 -0.079 -31.883 1.00 65.44 93 THR A CA 1
ATOM 761 C C . THR A 1 93 ? 13.599 -1.313 -32.349 1.00 65.44 93 THR A C 1
ATOM 763 O O . THR A 1 93 ? 14.815 -1.344 -32.190 1.00 65.44 93 THR A O 1
ATOM 766 N N . LYS A 1 94 ? 12.954 -2.308 -32.972 1.00 69.00 94 LYS A N 1
ATOM 767 C CA . LYS A 1 94 ? 13.647 -3.543 -33.394 1.00 69.00 94 LYS A CA 1
ATOM 768 C C . LYS A 1 94 ? 14.662 -3.277 -34.506 1.00 69.00 94 LYS A C 1
ATOM 770 O O . LYS A 1 94 ? 15.793 -3.744 -34.425 1.00 69.00 94 LYS A O 1
ATOM 775 N N . ALA A 1 95 ? 14.288 -2.467 -35.499 1.00 70.69 95 ALA A N 1
ATOM 776 C CA . ALA A 1 95 ? 15.181 -2.084 -36.593 1.00 70.69 95 ALA A CA 1
ATOM 777 C C . ALA A 1 95 ? 16.348 -1.206 -36.103 1.00 70.69 95 ALA A C 1
ATOM 779 O O . ALA A 1 95 ? 17.499 -1.453 -36.453 1.00 70.69 95 ALA A O 1
ATOM 780 N N . GLN A 1 96 ? 16.078 -0.230 -35.228 1.00 75.25 96 GLN A N 1
ATOM 781 C CA . GLN A 1 96 ? 17.127 0.611 -34.637 1.00 75.25 96 GLN A CA 1
ATOM 782 C C . GLN A 1 96 ? 18.071 -0.187 -33.720 1.00 75.25 96 GLN A C 1
ATOM 784 O O . GLN A 1 96 ? 19.281 0.039 -33.736 1.00 75.25 96 GLN A O 1
ATOM 789 N N . GLN A 1 97 ? 17.550 -1.156 -32.960 1.00 75.62 97 GLN A N 1
ATOM 790 C CA . GLN A 1 97 ? 18.359 -2.074 -32.151 1.00 75.62 97 GLN A CA 1
ATOM 791 C C . GLN A 1 97 ? 19.212 -2.997 -33.028 1.00 75.62 97 GLN A C 1
ATOM 793 O O . GLN A 1 97 ? 20.397 -3.160 -32.747 1.00 75.62 97 GLN A O 1
ATOM 798 N N . ALA A 1 98 ? 18.654 -3.538 -34.116 1.00 78.06 98 ALA A N 1
ATOM 799 C CA . ALA A 1 98 ? 19.394 -4.367 -35.067 1.00 78.06 98 ALA A CA 1
ATOM 800 C C . ALA A 1 98 ? 20.549 -3.593 -35.727 1.00 78.06 98 ALA A C 1
ATOM 802 O O . ALA A 1 98 ? 21.670 -4.096 -35.777 1.00 78.06 98 ALA A O 1
ATOM 803 N N . LEU A 1 99 ? 20.316 -2.342 -36.142 1.00 81.25 99 LEU A N 1
ATOM 804 C CA . LEU A 1 99 ? 21.363 -1.475 -36.698 1.00 81.25 99 LEU A CA 1
ATOM 805 C C . LEU A 1 99 ? 22.458 -1.151 -35.671 1.00 81.25 99 LEU A C 1
ATOM 807 O O . LEU A 1 99 ? 23.643 -1.141 -36.008 1.00 81.25 99 LEU A O 1
ATOM 811 N N . LYS A 1 100 ? 22.090 -0.926 -34.402 1.00 81.75 100 LYS A N 1
ATOM 812 C CA . LYS A 1 100 ? 23.062 -0.695 -33.324 1.00 81.75 100 LYS A CA 1
ATOM 813 C C . LYS A 1 100 ? 23.934 -1.930 -33.074 1.00 81.75 100 LYS A C 1
ATOM 815 O O . LYS A 1 100 ? 25.155 -1.799 -32.995 1.00 81.75 100 LYS A O 1
ATOM 820 N N . LEU A 1 101 ? 23.327 -3.116 -33.022 1.00 81.12 101 LEU A N 1
ATOM 821 C CA . LEU A 1 101 ? 24.043 -4.386 -32.868 1.00 81.12 101 LEU A CA 1
ATOM 822 C C . LEU A 1 101 ? 24.980 -4.660 -34.053 1.00 81.12 101 LEU A C 1
ATOM 824 O O . LEU A 1 101 ? 26.133 -5.038 -33.847 1.00 81.12 101 LEU A O 1
ATOM 828 N N . GLN A 1 102 ? 24.534 -4.394 -35.285 1.00 80.56 102 GLN A N 1
ATOM 829 C CA . GLN A 1 102 ? 25.376 -4.509 -36.480 1.00 80.56 102 GLN A CA 1
ATOM 830 C C . GLN A 1 102 ? 26.598 -3.581 -36.394 1.00 80.56 102 GLN A C 1
ATOM 832 O O . GLN A 1 102 ? 27.724 -3.983 -36.691 1.00 80.56 102 GLN A O 1
ATOM 837 N N . HIS A 1 103 ? 26.401 -2.339 -35.948 1.00 81.88 103 HIS A N 1
ATOM 838 C CA . HIS A 1 103 ? 27.492 -1.379 -35.809 1.00 81.88 103 HIS A CA 1
ATOM 839 C C . HIS A 1 103 ? 28.533 -1.822 -34.766 1.00 81.88 103 HIS A C 1
ATOM 841 O O . HIS A 1 103 ? 29.741 -1.685 -34.986 1.00 81.88 103 HIS A O 1
ATOM 847 N N . GLU A 1 104 ? 28.082 -2.393 -33.646 1.00 84.25 104 GLU A N 1
ATOM 848 C CA . GLU A 1 104 ? 28.954 -2.949 -32.607 1.00 84.25 104 GLU A CA 1
ATOM 849 C C . GLU A 1 104 ? 29.769 -4.148 -33.121 1.00 84.25 104 GLU A C 1
ATOM 851 O O . GLU A 1 104 ? 30.985 -4.191 -32.908 1.00 84.25 104 GLU A O 1
ATOM 856 N N . GLN A 1 105 ? 29.152 -5.058 -33.882 1.00 84.38 105 GLN A N 1
ATOM 857 C CA . GLN A 1 105 ? 29.845 -6.180 -34.529 1.00 84.38 105 GLN A CA 1
ATOM 858 C C . GLN A 1 105 ? 30.916 -5.697 -35.516 1.00 84.38 105 GLN A C 1
ATOM 860 O O . GLN A 1 105 ? 32.086 -6.072 -35.397 1.00 84.38 105 GLN A O 1
ATOM 865 N N . CYS A 1 106 ? 30.571 -4.778 -36.424 1.00 84.06 106 CYS A N 1
ATOM 866 C CA . CYS A 1 106 ? 31.531 -4.218 -37.380 1.00 84.06 106 CYS A CA 1
ATOM 867 C C . CYS A 1 106 ? 32.717 -3.527 -36.685 1.00 84.06 106 CYS A C 1
ATOM 869 O O . CYS A 1 106 ? 33.850 -3.574 -37.173 1.00 84.06 106 CYS A O 1
ATOM 871 N N . LYS A 1 107 ? 32.491 -2.885 -35.532 1.00 86.19 107 LYS A N 1
ATOM 872 C CA . LYS A 1 107 ? 33.557 -2.257 -34.738 1.00 86.19 107 LYS A CA 1
ATOM 873 C C . LYS A 1 107 ? 34.527 -3.293 -34.166 1.00 86.19 107 LYS A C 1
ATOM 875 O O . LYS A 1 107 ? 35.738 -3.058 -34.182 1.00 86.19 107 LYS A O 1
ATOM 880 N N . LEU A 1 108 ? 34.018 -4.420 -33.673 1.00 80.25 108 LEU A N 1
ATOM 881 C CA . LEU A 1 108 ? 34.842 -5.516 -33.156 1.00 80.25 108 LEU A CA 1
ATOM 882 C C . LEU A 1 108 ? 35.643 -6.190 -34.273 1.00 80.25 108 LEU A C 1
ATOM 884 O O . LEU A 1 108 ? 36.852 -6.373 -34.129 1.00 80.25 108 LEU A O 1
ATOM 888 N N . GLU A 1 109 ? 35.018 -6.455 -35.420 1.00 78.19 109 GLU A N 1
ATOM 889 C CA . GLU A 1 109 ? 35.700 -7.033 -36.581 1.00 78.19 109 GLU A CA 1
ATOM 890 C C . GLU A 1 109 ? 36.833 -6.142 -37.099 1.00 78.19 109 GLU A C 1
ATOM 892 O O . GLU A 1 109 ? 37.929 -6.626 -37.390 1.00 78.19 109 GLU A O 1
ATOM 897 N N . ARG A 1 110 ? 36.613 -4.823 -37.178 1.00 78.38 110 ARG A N 1
ATOM 898 C CA . ARG A 1 110 ? 37.660 -3.864 -37.575 1.00 78.38 110 ARG A CA 1
ATOM 899 C C . ARG A 1 110 ? 38.843 -3.880 -36.607 1.00 78.38 110 ARG A C 1
ATOM 901 O O . ARG A 1 110 ? 39.991 -3.854 -37.051 1.00 78.38 110 ARG A O 1
ATOM 908 N N . LYS A 1 111 ? 38.587 -3.968 -35.298 1.00 79.88 111 LYS A N 1
ATOM 909 C CA . LYS A 1 111 ? 39.648 -4.093 -34.285 1.00 79.88 111 LYS A CA 1
ATOM 910 C C . LYS A 1 111 ? 40.428 -5.401 -34.439 1.00 79.88 111 LYS A C 1
ATOM 912 O O . LYS A 1 111 ? 41.656 -5.365 -34.440 1.00 79.88 111 LYS A O 1
ATOM 917 N N . ALA A 1 112 ? 39.741 -6.524 -34.644 1.00 78.00 112 ALA A N 1
ATOM 918 C CA . ALA A 1 112 ? 40.376 -7.826 -34.849 1.00 78.00 112 ALA A CA 1
ATOM 919 C C . ALA A 1 112 ? 41.237 -7.863 -36.130 1.00 78.00 112 ALA A C 1
ATOM 921 O O . ALA A 1 112 ? 42.374 -8.343 -36.112 1.00 78.00 112 ALA A O 1
ATOM 922 N N . LYS A 1 113 ? 40.748 -7.283 -37.236 1.00 74.25 113 LYS A N 1
ATOM 923 C CA . LYS A 1 113 ? 41.506 -7.142 -38.495 1.00 74.25 113 LYS A CA 1
ATOM 924 C C . LYS A 1 113 ? 42.743 -6.250 -38.335 1.00 74.25 113 LYS A C 1
ATOM 926 O O . LYS A 1 113 ? 43.820 -6.599 -38.806 1.00 74.25 113 LYS A O 1
ATOM 931 N N . SER A 1 114 ?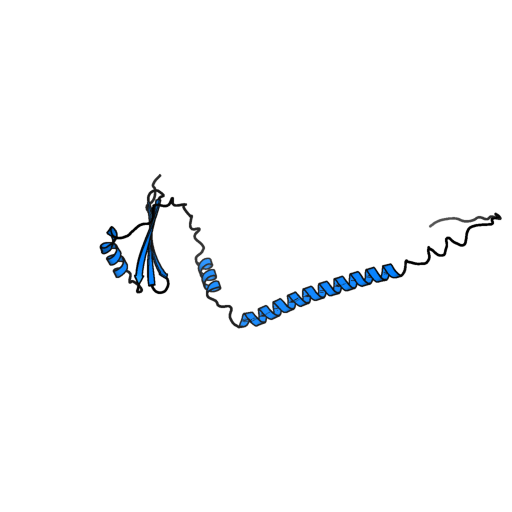 42.630 -5.132 -37.617 1.00 71.12 114 SER A N 1
ATOM 932 C CA . SER A 1 114 ? 43.785 -4.268 -37.327 1.00 71.12 114 SER A CA 1
ATOM 933 C C . SER A 1 114 ? 44.835 -4.980 -36.464 1.00 71.12 114 SER A C 1
ATOM 935 O O . SER A 1 114 ? 46.033 -4.894 -36.737 1.00 71.12 114 SER A O 1
ATOM 937 N N . GLN A 1 115 ? 44.401 -5.744 -35.459 1.00 72.25 115 GLN A N 1
ATOM 938 C CA . GLN A 1 115 ? 45.302 -6.484 -34.577 1.00 72.25 115 GLN A CA 1
ATOM 939 C C . GLN A 1 115 ? 46.011 -7.638 -35.301 1.00 72.25 115 GLN A C 1
ATOM 941 O O . GLN A 1 115 ? 47.203 -7.850 -35.089 1.00 72.25 115 GLN A O 1
ATOM 946 N N . THR A 1 116 ? 45.321 -8.352 -36.194 1.00 67.12 116 THR A N 1
ATOM 947 C CA . THR A 1 116 ? 45.935 -9.395 -37.037 1.00 67.12 116 THR A CA 1
ATOM 948 C C . THR A 1 116 ? 46.899 -8.814 -38.071 1.00 67.12 116 THR A C 1
ATOM 950 O O . THR A 1 116 ? 47.969 -9.384 -38.269 1.00 67.12 116 THR A O 1
ATOM 953 N N . HIS A 1 117 ? 46.589 -7.661 -38.675 1.00 62.84 117 HIS A N 1
ATOM 954 C CA . HIS A 1 117 ? 47.511 -6.962 -39.575 1.00 62.84 117 HIS A CA 1
ATOM 955 C C . HIS A 1 117 ? 48.789 -6.504 -38.853 1.00 62.84 117 HIS A C 1
ATOM 957 O O . HIS A 1 117 ? 49.882 -6.730 -39.363 1.00 62.84 117 HIS A O 1
ATOM 963 N N . ARG A 1 118 ? 48.679 -5.941 -37.637 1.00 60.94 118 ARG A N 1
ATOM 964 C CA . ARG A 1 118 ? 49.853 -5.600 -36.805 1.00 60.94 118 ARG A CA 1
ATOM 965 C C . ARG A 1 118 ? 50.705 -6.829 -36.484 1.00 60.94 118 ARG A C 1
ATOM 967 O O . ARG A 1 118 ? 51.900 -6.815 -36.734 1.00 60.94 118 ARG A O 1
ATOM 974 N N . ARG A 1 119 ? 50.080 -7.930 -36.048 1.00 59.09 119 ARG A N 1
ATOM 975 C CA . ARG A 1 119 ? 50.792 -9.189 -35.755 1.00 59.09 119 ARG A CA 1
ATOM 976 C C . ARG A 1 119 ? 51.482 -9.794 -36.986 1.00 59.09 119 ARG A C 1
ATOM 978 O O . ARG A 1 119 ? 52.539 -10.397 -36.853 1.00 59.09 119 ARG A O 1
ATOM 985 N N . ARG A 1 120 ? 50.898 -9.657 -38.184 1.00 58.00 120 ARG A N 1
ATOM 986 C CA . ARG A 1 120 ? 51.518 -10.112 -39.444 1.00 58.00 120 ARG A CA 1
ATOM 987 C C . ARG A 1 120 ? 52.688 -9.221 -39.868 1.00 58.00 120 ARG A C 1
ATOM 989 O O . ARG A 1 120 ? 53.682 -9.757 -40.347 1.00 58.00 120 ARG A O 1
ATOM 996 N N . ALA A 1 121 ? 52.598 -7.906 -39.664 1.00 55.84 121 ALA A N 1
ATOM 997 C CA . ALA A 1 121 ? 53.706 -6.986 -39.922 1.00 55.84 121 ALA A CA 1
ATOM 998 C C . ALA A 1 121 ? 54.913 -7.283 -39.011 1.00 55.84 121 ALA A C 1
ATOM 1000 O O . ALA A 1 121 ? 56.027 -7.416 -39.515 1.00 55.84 121 ALA A O 1
ATOM 1001 N N . ASP A 1 122 ? 54.677 -7.523 -37.716 1.00 55.81 122 ASP A N 1
ATOM 1002 C CA . ASP A 1 122 ? 55.733 -7.911 -36.766 1.00 55.81 122 ASP A CA 1
ATOM 1003 C C . ASP A 1 122 ? 56.381 -9.259 -37.141 1.00 55.81 122 ASP A C 1
ATOM 1005 O O . ASP A 1 122 ? 57.603 -9.401 -37.130 1.00 55.81 122 ASP A O 1
ATOM 1009 N N . ASN A 1 123 ? 55.587 -10.248 -37.571 1.00 53.81 123 ASN A N 1
ATOM 1010 C CA . ASN A 1 123 ? 56.105 -11.565 -37.965 1.00 53.81 123 ASN A CA 1
ATOM 1011 C C . ASN A 1 123 ? 56.833 -11.562 -39.330 1.00 53.81 123 ASN A C 1
ATOM 1013 O O . ASN A 1 123 ? 57.534 -12.517 -39.661 1.00 53.81 123 ASN A O 1
ATOM 1017 N N . THR A 1 124 ? 56.676 -10.505 -40.138 1.00 48.69 124 THR A N 1
ATOM 1018 C CA . THR A 1 124 ? 57.419 -10.340 -41.402 1.00 48.69 124 THR A CA 1
ATOM 1019 C C . THR A 1 124 ? 58.798 -9.724 -41.150 1.00 48.69 124 THR A C 1
ATOM 1021 O O . THR A 1 124 ? 59.757 -10.095 -41.819 1.00 48.69 124 THR A O 1
ATOM 1024 N N . GLN A 1 125 ? 58.940 -8.868 -40.130 1.00 47.84 125 GLN A N 1
ATOM 1025 C CA . GLN A 1 125 ? 60.247 -8.352 -39.702 1.00 47.84 125 GLN A CA 1
ATOM 1026 C C . GLN A 1 125 ? 61.119 -9.433 -39.037 1.00 47.84 125 GLN A C 1
ATOM 1028 O O . GLN A 1 125 ? 62.335 -9.414 -39.193 1.00 47.84 125 GLN A O 1
ATOM 1033 N N . GLY A 1 126 ? 60.512 -10.433 -38.387 1.00 47.94 126 GLY A N 1
ATOM 1034 C CA . GLY A 1 126 ? 61.225 -11.563 -37.774 1.00 47.94 126 GLY A CA 1
ATOM 1035 C C . GLY A 1 126 ? 61.705 -12.664 -38.733 1.00 47.94 126 GLY A C 1
ATOM 1036 O O . GLY A 1 126 ? 62.388 -13.580 -38.288 1.00 47.94 126 GLY A O 1
ATOM 1037 N N . LYS A 1 127 ? 61.371 -12.611 -40.033 1.00 39.81 127 LYS A N 1
ATOM 1038 C CA . LYS A 1 127 ? 61.802 -13.620 -41.027 1.00 39.81 127 LYS A CA 1
ATOM 1039 C C . LYS A 1 127 ? 63.004 -13.215 -41.885 1.00 39.81 127 LYS A C 1
ATOM 1041 O O . LYS A 1 127 ? 63.492 -14.045 -42.640 1.00 39.81 127 LYS A O 1
ATOM 1046 N N . PHE A 1 128 ? 63.516 -11.991 -41.750 1.00 42.81 128 PHE A N 1
ATOM 1047 C CA . PHE A 1 128 ? 64.709 -11.539 -42.485 1.00 42.81 128 PHE A CA 1
ATOM 1048 C C . PHE A 1 128 ? 65.980 -11.460 -41.626 1.00 42.81 128 PHE A C 1
ATOM 1050 O O . PHE A 1 128 ? 67.027 -11.054 -42.120 1.00 42.81 128 PHE A O 1
ATOM 1057 N N . THR A 1 129 ? 65.934 -11.877 -40.358 1.00 47.47 129 THR A N 1
ATOM 1058 C CA . THR A 1 129 ? 67.093 -11.832 -39.447 1.00 47.47 129 THR A CA 1
ATOM 1059 C C . THR A 1 129 ? 67.431 -13.204 -38.869 1.00 47.47 129 THR A C 1
ATOM 1061 O O . THR A 1 129 ? 67.699 -13.337 -37.676 1.00 47.47 129 THR A O 1
ATOM 1064 N N . CYS A 1 130 ? 67.399 -14.244 -39.698 1.00 47.00 130 CYS A N 1
ATOM 1065 C CA . CYS A 1 130 ? 67.860 -15.582 -39.331 1.00 47.00 130 CYS A CA 1
ATOM 1066 C C . CYS A 1 130 ? 68.529 -16.220 -40.559 1.00 47.00 130 CYS A C 1
ATOM 1068 O O . CYS A 1 130 ? 67.842 -16.918 -41.285 1.00 47.00 130 CYS A O 1
ATOM 1070 N N . ASP A 1 131 ? 69.802 -15.896 -40.847 1.00 48.38 131 ASP A N 1
ATOM 1071 C CA . ASP A 1 131 ? 70.771 -16.904 -41.352 1.00 48.38 131 ASP A CA 1
ATOM 1072 C C . ASP A 1 131 ? 72.203 -16.417 -41.655 1.00 48.38 131 ASP A C 1
ATOM 1074 O O . ASP A 1 131 ? 73.079 -17.231 -41.919 1.00 48.38 131 ASP A O 1
ATOM 1078 N N . TYR A 1 132 ? 72.543 -15.130 -41.536 1.00 46.72 132 TYR A N 1
ATOM 1079 C CA . TYR A 1 132 ? 73.914 -14.671 -41.855 1.00 46.72 132 TYR A CA 1
ATOM 1080 C C . TYR A 1 132 ? 74.907 -14.643 -40.680 1.00 46.72 132 TYR A C 1
ATOM 1082 O O . TYR A 1 132 ? 75.944 -13.988 -40.751 1.00 46.72 132 TYR A O 1
ATOM 1090 N N . ARG A 1 133 ? 74.613 -15.346 -39.578 1.00 48.31 133 ARG A N 1
ATOM 1091 C CA . ARG A 1 133 ? 75.524 -15.435 -38.417 1.00 48.31 133 ARG A CA 1
ATOM 1092 C C . ARG A 1 133 ? 76.012 -16.851 -38.113 1.00 48.31 133 ARG A C 1
ATOM 1094 O O . ARG A 1 133 ? 77.012 -16.987 -37.419 1.00 48.31 133 ARG A O 1
ATOM 1101 N N . PHE A 1 134 ? 75.381 -17.883 -38.677 1.00 43.84 134 PHE A N 1
ATOM 1102 C CA . PHE A 1 134 ? 75.857 -19.263 -38.535 1.00 43.84 134 PHE A CA 1
ATOM 1103 C C . PHE A 1 134 ? 76.892 -19.652 -39.606 1.00 43.84 134 PHE A C 1
ATOM 1105 O O . PHE A 1 134 ? 77.679 -20.564 -39.392 1.00 43.84 134 PHE A O 1
ATOM 1112 N N . PHE A 1 135 ? 76.970 -18.913 -40.720 1.00 40.94 135 PHE A N 1
ATOM 1113 C CA . PHE A 1 135 ? 77.931 -19.185 -41.799 1.00 40.94 135 PHE A CA 1
ATOM 1114 C C . PHE A 1 135 ? 79.333 -18.572 -41.578 1.00 40.94 135 PHE A C 1
ATOM 1116 O O . PHE A 1 135 ? 80.296 -18.995 -42.204 1.00 40.94 135 PHE A O 1
ATOM 1123 N N . PHE A 1 136 ? 79.493 -17.593 -40.677 1.00 37.66 136 PHE A N 1
ATOM 1124 C CA . PHE A 1 136 ? 80.759 -16.847 -40.538 1.00 37.66 136 PHE A CA 1
ATOM 1125 C C . PHE A 1 136 ? 81.717 -17.391 -39.458 1.00 37.66 136 PHE A C 1
ATOM 1127 O O . PHE A 1 136 ? 82.818 -16.874 -39.302 1.00 37.66 136 PHE A O 1
ATOM 1134 N N . ILE A 1 137 ? 81.319 -18.429 -38.711 1.00 43.44 137 ILE A N 1
ATOM 1135 C CA . ILE A 1 137 ? 82.131 -19.023 -37.627 1.00 43.44 137 ILE A CA 1
ATOM 1136 C C . ILE A 1 137 ? 82.987 -20.210 -38.123 1.00 43.44 137 ILE A C 1
ATOM 1138 O O . ILE A 1 137 ? 83.878 -20.657 -37.413 1.00 43.44 137 ILE A O 1
ATOM 1142 N N . SER A 1 138 ? 82.804 -20.682 -39.361 1.00 37.41 138 SER A N 1
ATOM 1143 C CA . SER A 1 138 ? 83.537 -21.846 -39.899 1.00 37.41 138 SER A CA 1
ATOM 1144 C C . SER A 1 138 ? 84.726 -21.511 -40.814 1.00 37.41 138 SER A C 1
ATOM 1146 O O . SER A 1 138 ? 85.277 -22.425 -41.415 1.00 37.41 138 SER A O 1
ATOM 1148 N N . ILE A 1 139 ? 85.117 -20.237 -40.965 1.00 46.59 139 ILE A N 1
ATOM 1149 C CA . ILE A 1 139 ? 86.166 -19.823 -41.932 1.00 46.59 139 ILE A CA 1
ATOM 1150 C C . ILE A 1 139 ? 87.396 -19.156 -41.284 1.00 46.59 139 ILE A C 1
ATOM 1152 O O . ILE A 1 139 ? 88.400 -18.956 -41.956 1.00 46.59 139 ILE A O 1
ATOM 1156 N N . TYR A 1 140 ? 87.384 -18.862 -39.984 1.00 46.75 140 TYR A N 1
ATOM 1157 C CA . TYR A 1 140 ? 88.561 -18.310 -39.303 1.00 46.75 140 TYR A CA 1
ATOM 1158 C C . TYR A 1 140 ? 89.034 -19.227 -38.179 1.00 46.75 140 TYR A C 1
ATOM 1160 O O . TYR A 1 140 ? 88.875 -18.917 -37.002 1.00 46.75 140 TYR A O 1
ATOM 1168 N N . ASP A 1 141 ? 89.659 -20.335 -38.566 1.00 50.41 141 ASP A N 1
ATOM 1169 C CA . ASP A 1 141 ? 90.821 -20.819 -37.833 1.00 50.41 141 ASP A CA 1
ATOM 1170 C C . ASP A 1 141 ? 91.946 -21.101 -38.837 1.00 50.41 141 ASP A C 1
ATOM 1172 O O . ASP A 1 141 ? 91.703 -21.594 -39.936 1.00 50.41 141 ASP A O 1
ATOM 1176 N N . GLU A 1 142 ? 93.157 -20.753 -38.420 1.00 49.44 142 GLU A N 1
ATOM 1177 C CA . GLU A 1 142 ? 94.443 -21.043 -39.056 1.00 49.44 142 GLU A CA 1
ATOM 1178 C C . GLU A 1 142 ? 95.007 -20.065 -40.122 1.00 49.44 142 GLU A C 1
ATOM 1180 O O . GLU A 1 142 ? 94.622 -20.021 -41.288 1.00 49.44 142 GLU A O 1
ATOM 1185 N N . SER A 1 143 ? 96.062 -19.358 -39.681 1.00 40.94 143 SER A N 1
ATOM 1186 C CA . SER A 1 143 ? 97.140 -18.665 -40.423 1.00 40.94 143 SER A CA 1
ATOM 1187 C C . SER A 1 143 ? 97.108 -17.123 -40.518 1.00 40.94 143 SER A C 1
ATOM 1189 O O . SER A 1 143 ? 96.695 -16.496 -41.488 1.00 40.94 143 SER A O 1
ATOM 1191 N N . LEU A 1 144 ? 97.683 -16.494 -39.485 1.00 46.84 144 LEU A N 1
ATOM 1192 C CA . LEU A 1 144 ? 98.352 -15.183 -39.569 1.00 46.84 144 LEU A CA 1
ATOM 1193 C C . LEU A 1 144 ? 99.539 -15.243 -40.566 1.00 46.84 144 LEU A C 1
ATOM 1195 O O . LEU A 1 144 ? 100.175 -16.294 -40.664 1.00 46.84 144 LEU A O 1
ATOM 1199 N N . PRO A 1 145 ? 99.913 -14.127 -41.234 1.00 42.34 145 PRO A N 1
ATOM 1200 C CA . PRO A 1 145 ? 100.801 -13.136 -40.609 1.00 42.34 145 PRO A CA 1
ATOM 1201 C C . PRO A 1 145 ? 100.392 -11.658 -40.793 1.00 42.34 145 PRO A C 1
ATOM 1203 O O . PRO A 1 145 ? 99.697 -11.262 -41.723 1.00 42.34 145 PRO A O 1
ATOM 1206 N N . ARG A 1 146 ? 100.869 -10.843 -39.841 1.00 43.06 146 ARG A N 1
ATOM 1207 C CA . ARG A 1 146 ? 100.813 -9.365 -39.752 1.00 43.06 146 ARG A CA 1
ATOM 1208 C C . ARG A 1 146 ? 101.826 -8.694 -40.729 1.00 43.06 146 ARG A C 1
ATOM 1210 O O . ARG A 1 146 ? 102.571 -9.416 -41.381 1.00 43.06 146 ARG A O 1
ATOM 1217 N N . PRO A 1 147 ? 102.145 -7.387 -40.586 1.00 60.00 147 PRO A N 1
ATOM 1218 C CA . PRO A 1 147 ? 101.383 -6.140 -40.827 1.00 60.00 147 PRO A CA 1
ATOM 1219 C C . PRO A 1 147 ? 102.168 -5.176 -41.769 1.00 60.00 147 PRO A C 1
ATOM 1221 O O . PRO A 1 147 ? 103.364 -5.361 -41.899 1.00 60.00 147 PRO A O 1
ATOM 1224 N N . MET A 1 148 ? 101.607 -4.083 -42.325 1.00 33.19 148 MET A N 1
ATOM 1225 C CA . MET A 1 148 ? 102.421 -2.914 -42.775 1.00 33.19 148 MET A CA 1
ATOM 1226 C C . MET A 1 148 ? 101.611 -1.610 -42.999 1.00 33.19 148 MET A C 1
ATOM 1228 O O . MET A 1 148 ? 100.595 -1.640 -43.679 1.00 33.19 148 MET A O 1
ATOM 1232 N N . GLY A 1 149 ? 102.156 -0.479 -42.501 1.00 34.88 149 GLY A N 1
ATOM 1233 C CA . GLY A 1 149 ? 102.057 0.910 -43.037 1.00 34.88 149 GLY A CA 1
ATOM 1234 C C . GLY A 1 149 ? 100.755 1.709 -42.823 1.00 34.88 149 GLY A C 1
ATOM 1235 O O . GLY A 1 149 ? 99.747 1.382 -43.424 1.00 34.88 149 GLY A O 1
ATOM 1236 N N . LYS A 1 150 ? 100.675 2.675 -41.880 1.00 37.03 150 LYS A N 1
ATOM 1237 C CA . LYS A 1 150 ? 100.890 4.157 -42.006 1.00 37.03 150 LYS A CA 1
ATOM 1238 C C . LYS A 1 150 ? 100.082 4.804 -43.157 1.00 37.03 150 LYS A C 1
ATOM 1240 O O . LYS A 1 150 ? 100.170 4.329 -44.271 1.00 37.03 150 LYS A O 1
ATOM 1245 N N . GLU A 1 151 ? 99.266 5.856 -42.986 1.00 40.53 151 GLU A N 1
ATOM 1246 C CA . GLU A 1 151 ? 99.619 7.266 -42.694 1.00 40.53 151 GLU A CA 1
ATOM 1247 C C . GLU A 1 151 ? 98.298 8.104 -42.761 1.00 40.53 151 GLU A C 1
ATOM 1249 O O . GLU A 1 151 ? 97.503 7.892 -43.664 1.00 40.53 151 GLU A O 1
ATOM 1254 N N . LYS A 1 152 ? 97.846 8.793 -41.698 1.00 39.94 152 LYS A N 1
ATOM 1255 C CA . LYS A 1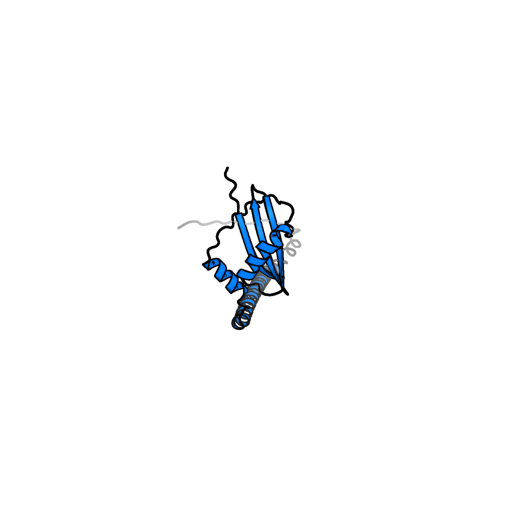 152 ? 97.982 10.237 -41.355 1.00 39.94 152 LYS A CA 1
ATOM 1256 C C . LYS A 1 152 ? 97.113 11.239 -42.161 1.00 39.94 152 LYS A C 1
ATOM 1258 O O . LYS A 1 152 ? 97.144 11.247 -43.383 1.00 39.94 152 LYS A O 1
ATOM 1263 N N . ASN A 1 153 ? 96.538 12.199 -41.408 1.00 37.75 153 ASN A N 1
ATOM 1264 C CA . ASN A 1 153 ? 95.945 13.509 -41.789 1.00 37.75 153 ASN A CA 1
ATOM 1265 C C . ASN A 1 153 ? 94.447 13.488 -42.168 1.00 37.75 153 ASN A C 1
ATOM 1267 O O . ASN A 1 153 ? 94.013 12.577 -42.848 1.00 37.75 153 ASN A O 1
ATOM 1271 N N . ARG A 1 154 ? 93.578 14.452 -41.823 1.00 37.34 154 ARG A N 1
ATOM 1272 C CA . ARG A 1 154 ? 93.640 15.793 -41.187 1.00 37.34 154 ARG A CA 1
ATOM 1273 C C . ARG A 1 154 ? 92.163 16.186 -40.915 1.00 37.34 154 ARG A C 1
ATOM 1275 O O . ARG A 1 154 ? 91.324 15.937 -41.765 1.00 37.34 154 ARG A O 1
ATOM 1282 N N . SER A 1 155 ? 91.776 16.499 -39.679 1.00 37.28 155 SER A N 1
ATOM 1283 C CA . SER A 1 155 ? 91.490 17.842 -39.125 1.00 37.28 155 SER A CA 1
ATOM 1284 C C . SER A 1 155 ? 90.161 18.543 -39.500 1.00 37.28 155 SER A C 1
ATOM 1286 O O . SER A 1 155 ? 89.978 18.863 -40.665 1.00 37.28 155 SER A O 1
ATOM 1288 N N . TRP A 1 156 ? 89.391 18.888 -38.442 1.00 34.09 156 TRP A N 1
ATOM 1289 C CA . TRP A 1 156 ? 88.708 20.172 -38.113 1.00 34.09 156 TRP A CA 1
ATOM 1290 C C . TRP A 1 156 ? 87.630 20.711 -39.082 1.00 34.09 156 TRP A C 1
ATOM 1292 O O . TRP A 1 156 ? 87.874 20.815 -40.271 1.00 34.09 156 TRP A O 1
ATOM 1302 N N . ALA A 1 157 ? 86.379 20.971 -38.677 1.00 37.06 157 ALA A N 1
ATOM 1303 C CA . ALA A 1 157 ? 85.804 21.910 -37.688 1.00 37.06 157 ALA A CA 1
ATOM 1304 C C . ALA A 1 157 ? 84.997 22.989 -38.440 1.00 37.06 157 ALA A C 1
ATOM 1306 O O . ALA A 1 157 ? 85.432 23.458 -39.490 1.00 37.06 157 ALA A O 1
ATOM 1307 N N . GLY A 1 158 ? 83.846 23.366 -37.883 1.00 39.66 158 GLY A N 1
ATOM 1308 C CA . GLY A 1 158 ? 82.931 24.387 -38.393 1.00 39.66 158 GLY A CA 1
ATOM 1309 C C . GLY A 1 158 ? 81.593 24.275 -37.692 1.00 39.66 158 GLY A C 1
ATOM 1310 O O . GLY A 1 158 ? 80.785 23.448 -38.159 1.00 39.66 158 GLY A O 1
#

pLDDT: mean 70.16, std 18.53, range [33.19, 93.69]

Foldseek 3Di:
DPFDKDWDWDWDCDPPWIKIWIWIDDPQWIKIFIDTPRDDDDPVRVVVCCVVCVVVTDIDDTDRDPPPVPPPDDVVVVVVVVCVVPPDPDPVVVVVVVVVVVVVVVVVVVVVVVVVVVVVVVVVVVPPPPDPPVVPPPPDDDDDDDDDDDDDDDDDDD

Organism: NCBI:txid418240